Protein AF-A0A1G2AA50-F1 (afdb_monomer)

Structure (mmCIF, N/CA/C/O backbone):
data_AF-A0A1G2AA50-F1
#
_entry.id   AF-A0A1G2AA50-F1
#
loop_
_atom_site.group_PDB
_atom_site.id
_atom_site.type_symbol
_atom_site.label_atom_id
_atom_site.label_alt_id
_atom_site.label_comp_id
_atom_site.label_asym_id
_atom_site.label_entity_id
_atom_site.label_seq_id
_atom_site.pdbx_PDB_ins_code
_atom_site.Cartn_x
_atom_site.Cartn_y
_atom_site.Cartn_z
_atom_site.occupancy
_atom_site.B_iso_or_equiv
_atom_site.auth_seq_id
_atom_site.auth_comp_id
_atom_site.auth_asym_id
_atom_site.auth_atom_id
_atom_site.pdbx_PDB_model_num
ATOM 1 N N . MET A 1 1 ? -11.473 -1.455 7.829 1.00 82.12 1 MET A N 1
ATOM 2 C CA . MET A 1 1 ? -11.889 -1.096 6.449 1.00 82.12 1 MET A CA 1
ATOM 3 C C . MET A 1 1 ? -10.739 -1.388 5.501 1.00 82.12 1 MET A C 1
ATOM 5 O O . MET A 1 1 ? -9.598 -1.146 5.875 1.00 82.12 1 MET A O 1
ATOM 9 N N . LYS A 1 2 ? -11.013 -1.892 4.294 1.00 84.75 2 LYS A N 1
ATOM 10 C CA . LYS A 1 2 ? -9.967 -2.180 3.305 1.00 84.75 2 LYS A CA 1
ATOM 11 C C . LYS A 1 2 ? -9.640 -0.938 2.480 1.00 84.75 2 LYS A C 1
ATOM 13 O O . LYS A 1 2 ? -10.540 -0.219 2.048 1.00 84.75 2 LYS A O 1
ATOM 18 N N . TYR A 1 3 ? -8.359 -0.695 2.262 1.00 85.56 3 TYR A N 1
ATOM 19 C CA . TYR A 1 3 ? -7.838 0.427 1.497 1.00 85.56 3 TYR A CA 1
ATOM 20 C C . TYR A 1 3 ? -6.884 -0.068 0.422 1.00 85.56 3 TYR A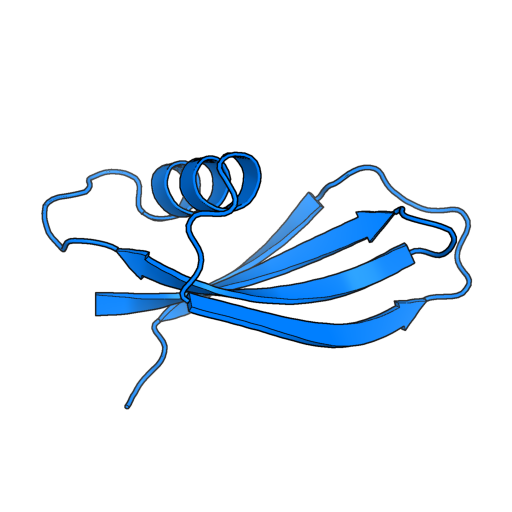 C 1
ATOM 22 O O . TYR A 1 3 ? -6.187 -1.065 0.603 1.00 85.56 3 TYR A O 1
ATOM 30 N N . PHE A 1 4 ? -6.853 0.671 -0.679 1.00 87.38 4 PHE A N 1
ATOM 31 C CA . PHE A 1 4 ? -5.833 0.545 -1.699 1.0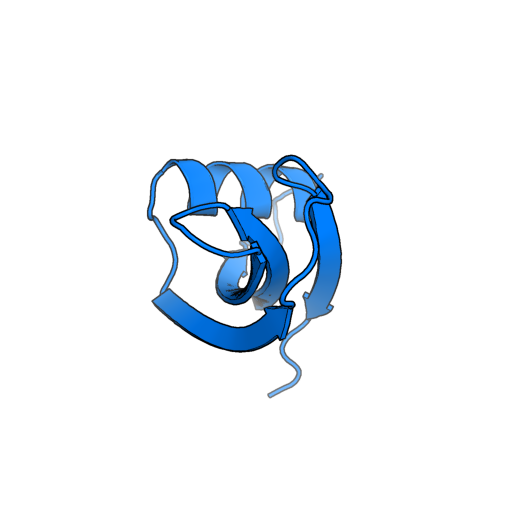0 87.38 4 PHE A CA 1
ATOM 32 C C . PHE A 1 4 ? -4.876 1.726 -1.594 1.00 87.38 4 PHE A C 1
ATOM 34 O O . PHE A 1 4 ? -5.308 2.876 -1.708 1.00 87.38 4 PHE A O 1
ATOM 41 N N . LEU A 1 5 ? -3.593 1.437 -1.386 1.00 87.75 5 LEU A N 1
ATOM 42 C CA . LEU A 1 5 ? -2.515 2.409 -1.537 1.00 87.75 5 LEU A CA 1
ATOM 43 C C . LEU A 1 5 ? -1.785 2.113 -2.839 1.00 87.75 5 LEU A C 1
ATOM 45 O O . LEU A 1 5 ? -1.307 1.001 -3.022 1.00 87.75 5 LEU A O 1
ATOM 49 N N . THR A 1 6 ? -1.689 3.086 -3.733 1.00 86.50 6 THR A N 1
ATOM 50 C CA . THR A 1 6 ? -0.885 2.956 -4.950 1.00 86.50 6 THR A CA 1
ATOM 51 C C . THR A 1 6 ? 0.373 3.797 -4.792 1.00 86.50 6 THR A C 1
ATOM 53 O O . THR A 1 6 ? 0.265 5.006 -4.570 1.00 86.50 6 THR A O 1
ATOM 56 N N . LYS A 1 7 ? 1.545 3.173 -4.913 1.00 85.75 7 LYS A N 1
ATOM 57 C CA . LYS A 1 7 ? 2.847 3.847 -4.913 1.00 85.75 7 LYS A CA 1
ATOM 58 C C . LYS A 1 7 ? 3.688 3.415 -6.108 1.00 85.75 7 LYS A C 1
ATOM 60 O O . LYS A 1 7 ? 3.447 2.352 -6.680 1.00 85.75 7 LYS A O 1
ATOM 65 N N . TYR A 1 8 ? 4.641 4.252 -6.492 1.00 83.56 8 TYR A N 1
ATOM 66 C CA . TYR A 1 8 ? 5.723 3.818 -7.368 1.00 83.56 8 TYR A CA 1
ATOM 67 C C . TYR A 1 8 ? 6.819 3.182 -6.514 1.00 83.56 8 TYR A C 1
ATOM 69 O O . TYR A 1 8 ? 7.204 3.746 -5.493 1.00 83.56 8 TYR A O 1
ATOM 77 N N . GLU A 1 9 ? 7.289 2.006 -6.910 1.00 77.00 9 GLU A N 1
ATOM 78 C CA . GLU A 1 9 ? 8.488 1.385 -6.352 1.00 77.00 9 GLU A CA 1
ATOM 79 C C . GLU A 1 9 ? 9.553 1.253 -7.425 1.00 77.00 9 GLU A C 1
ATOM 81 O O . GLU A 1 9 ? 9.263 0.918 -8.572 1.00 77.00 9 GLU A O 1
ATOM 86 N N . THR A 1 10 ? 10.801 1.466 -7.026 1.00 72.19 10 THR A N 1
ATOM 87 C CA . THR A 1 10 ? 11.953 1.325 -7.910 1.00 72.19 10 THR A CA 1
ATOM 88 C C . THR A 1 10 ? 12.775 0.136 -7.437 1.00 72.19 10 THR A C 1
ATOM 90 O O . THR A 1 10 ? 13.590 0.253 -6.526 1.00 72.19 10 THR A O 1
ATOM 93 N N . ILE A 1 11 ? 12.539 -1.030 -8.043 1.00 67.69 11 ILE A N 1
ATOM 94 C CA . ILE A 1 11 ? 13.307 -2.258 -7.765 1.00 67.69 11 ILE A CA 1
ATOM 95 C C . ILE A 1 11 ? 14.400 -2.441 -8.824 1.00 67.69 11 ILE A C 1
ATOM 97 O O . ILE A 1 11 ? 15.569 -2.669 -8.523 1.00 67.69 11 ILE A O 1
ATOM 101 N N . THR A 1 12 ? 14.017 -2.343 -10.095 1.00 67.25 12 THR A N 1
ATOM 102 C CA . THR A 1 12 ? 14.928 -2.412 -11.259 1.00 67.25 12 THR A CA 1
ATOM 103 C C . THR A 1 12 ? 14.436 -1.515 -12.394 1.00 67.25 12 THR A C 1
ATOM 105 O O . THR A 1 12 ? 15.229 -0.977 -13.160 1.00 67.25 12 THR A O 1
ATOM 108 N N . ARG A 1 13 ? 13.114 -1.339 -12.467 1.00 72.38 13 ARG A N 1
ATOM 109 C CA . ARG A 1 13 ? 12.369 -0.338 -13.234 1.00 72.38 13 ARG A CA 1
ATOM 110 C C . ARG A 1 13 ? 11.334 0.285 -12.297 1.00 72.38 13 ARG A C 1
ATOM 112 O O . ARG A 1 13 ? 11.063 -0.294 -11.244 1.00 72.38 13 ARG A O 1
ATOM 119 N N . THR A 1 14 ? 10.769 1.429 -12.665 1.00 80.25 14 THR A N 1
ATOM 120 C CA . THR A 1 14 ? 9.723 2.073 -11.866 1.00 80.25 14 THR A CA 1
ATOM 121 C C . THR A 1 14 ? 8.406 1.322 -12.049 1.00 80.25 14 THR A C 1
ATOM 123 O O . THR A 1 14 ? 7.780 1.367 -13.108 1.00 80.25 14 THR A O 1
ATOM 126 N N . GLU A 1 15 ? 7.967 0.612 -11.017 1.00 83.69 15 GLU A N 1
ATOM 127 C CA . GLU A 1 15 ? 6.744 -0.184 -11.013 1.00 83.69 15 GLU A CA 1
ATOM 128 C C . GLU A 1 15 ? 5.642 0.552 -10.259 1.00 83.69 15 GLU A C 1
ATOM 130 O O . GLU A 1 15 ? 5.815 1.015 -9.133 1.00 83.69 15 GLU A O 1
ATOM 135 N N . LYS A 1 16 ? 4.462 0.654 -10.867 1.00 86.81 16 LYS A N 1
ATOM 136 C CA . LYS A 1 16 ? 3.269 1.165 -10.201 1.00 86.81 16 LYS A CA 1
ATOM 137 C C . LYS A 1 16 ? 2.632 0.033 -9.420 1.00 86.81 16 LYS A C 1
ATOM 139 O O . LYS A 1 16 ? 1.940 -0.800 -10.002 1.00 86.81 16 LYS A O 1
ATOM 144 N N . VAL A 1 17 ? 2.813 0.012 -8.110 1.00 87.44 17 VAL A N 1
ATOM 145 C CA . VAL A 1 17 ? 2.312 -1.060 -7.250 1.00 87.44 17 VAL A CA 1
ATOM 146 C C . VAL A 1 17 ? 1.119 -0.570 -6.440 1.00 87.44 17 VAL A C 1
ATOM 148 O O . VAL A 1 17 ? 1.136 0.500 -5.835 1.00 87.44 17 VAL A O 1
ATOM 151 N N . GLN A 1 18 ? 0.050 -1.358 -6.431 1.00 90.06 18 GLN A N 1
ATOM 152 C CA . GLN A 1 18 ? -1.116 -1.153 -5.586 1.00 90.06 18 GLN A CA 1
ATOM 153 C C . GLN A 1 18 ? -1.150 -2.197 -4.475 1.00 90.06 18 GLN A C 1
ATOM 155 O O . GLN A 1 18 ? -1.203 -3.392 -4.749 1.00 90.06 18 GLN A O 1
ATOM 160 N N . TYR A 1 19 ? -1.187 -1.739 -3.231 1.00 90.00 19 TYR A N 1
ATOM 161 C CA . TYR A 1 19 ? -1.262 -2.552 -2.024 1.00 90.00 19 TYR A CA 1
ATOM 162 C C . TYR A 1 19 ? -2.671 -2.542 -1.460 1.00 90.00 19 TYR A C 1
AT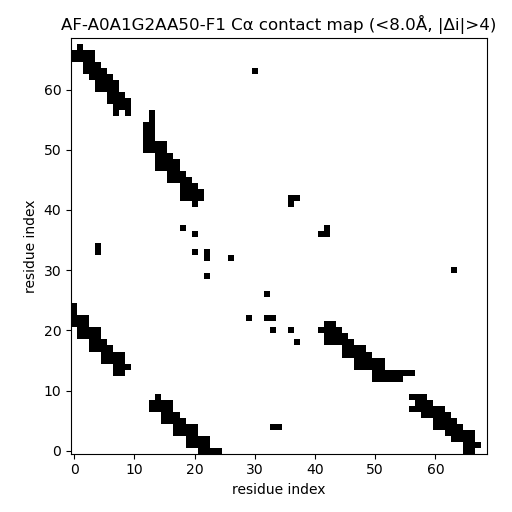OM 164 O O . TYR A 1 19 ? -3.295 -1.487 -1.336 1.00 90.00 19 TYR A O 1
ATOM 172 N N . GLU A 1 20 ? -3.149 -3.716 -1.072 1.00 91.31 20 GLU A N 1
ATOM 173 C CA . GLU A 1 20 ? -4.356 -3.894 -0.281 1.00 91.31 20 GLU A CA 1
ATOM 174 C C . GLU A 1 20 ? -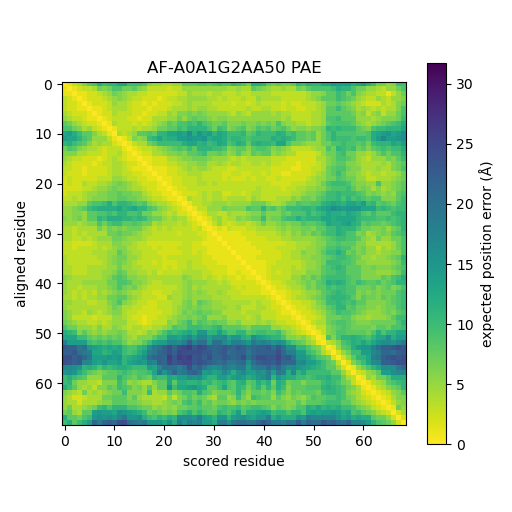3.988 -4.010 1.193 1.00 91.31 20 GLU A C 1
ATOM 176 O O . GLU A 1 20 ? -3.306 -4.942 1.619 1.00 91.31 20 GLU A O 1
ATOM 181 N N . ILE A 1 21 ? -4.488 -3.071 1.979 1.00 89.75 21 ILE A N 1
ATOM 182 C CA . ILE A 1 21 ? -4.203 -2.952 3.405 1.00 89.75 21 ILE A CA 1
ATOM 183 C C . ILE A 1 21 ? -5.503 -2.773 4.171 1.00 89.75 21 ILE A C 1
ATOM 185 O O . ILE A 1 21 ? -6.441 -2.108 3.722 1.00 89.75 21 ILE A O 1
ATOM 189 N N . GLU A 1 22 ? -5.563 -3.360 5.356 1.00 89.56 22 GLU A N 1
ATOM 190 C CA . GLU A 1 22 ? -6.697 -3.183 6.246 1.00 89.56 22 GLU A CA 1
ATOM 191 C C . GLU A 1 22 ? -6.366 -2.109 7.275 1.00 89.56 22 GLU A C 1
ATOM 193 O O . GLU A 1 22 ? -5.456 -2.255 8.083 1.00 89.56 22 GLU A O 1
ATOM 198 N N . VAL A 1 23 ? -7.106 -1.003 7.233 1.00 87.00 23 VAL A N 1
ATOM 199 C CA . VAL A 1 23 ? -6.927 0.103 8.172 1.00 87.00 23 VAL A CA 1
ATOM 200 C C . VAL A 1 23 ? -8.094 0.103 9.163 1.00 87.00 23 VAL A C 1
ATOM 202 O O . VAL A 1 23 ? -9.261 0.181 8.739 1.00 87.00 23 VAL A O 1
ATOM 205 N N . PRO A 1 24 ? -7.819 0.021 10.477 1.00 86.88 24 PRO A N 1
ATOM 206 C CA . PRO 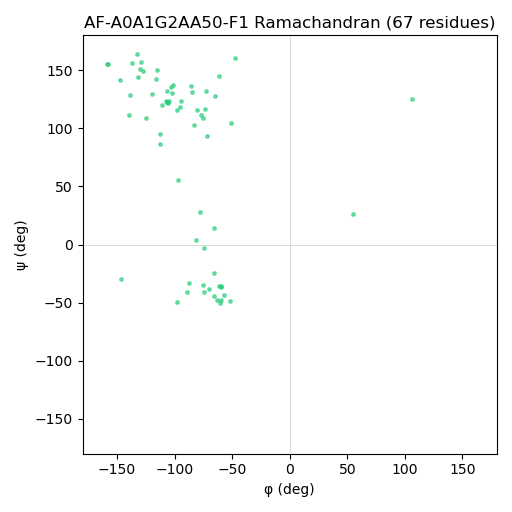A 1 24 ? -8.836 0.181 11.509 1.00 86.88 24 PRO A CA 1
ATOM 207 C C . PRO A 1 24 ? -9.473 1.576 11.452 1.00 86.88 24 PRO A C 1
ATOM 209 O O . PRO A 1 24 ? -8.802 2.570 11.178 1.00 86.88 24 PRO A O 1
ATOM 212 N N . GLU A 1 25 ? -10.768 1.687 11.755 1.00 83.38 25 GLU A N 1
ATOM 213 C CA . GLU A 1 25 ? -11.471 2.983 11.715 1.00 83.38 25 GLU A CA 1
ATOM 214 C C . GLU A 1 25 ? -10.969 3.983 12.764 1.00 83.38 25 GLU A C 1
ATOM 216 O O . GLU A 1 25 ? -11.050 5.188 12.547 1.00 83.38 25 GLU A O 1
ATOM 221 N N . ASN A 1 26 ? -10.378 3.486 13.854 1.00 85.56 26 ASN A N 1
ATOM 222 C CA . ASN A 1 26 ? -9.833 4.300 14.941 1.00 85.56 26 ASN A CA 1
ATOM 223 C C . ASN A 1 26 ? -8.502 5.005 14.583 1.00 85.56 26 ASN A C 1
ATOM 225 O O . ASN A 1 26 ? -7.935 5.747 15.385 1.00 85.56 26 ASN A O 1
ATOM 229 N N . ILE A 1 27 ? -7.966 4.772 13.382 1.00 87.31 27 ILE A N 1
ATOM 230 C CA . ILE A 1 27 ? -6.740 5.415 12.916 1.00 87.31 27 ILE A CA 1
ATOM 231 C C . ILE A 1 27 ? -7.045 6.828 12.408 1.00 87.31 27 ILE A C 1
ATOM 233 O O . ILE A 1 27 ? -7.699 7.010 11.380 1.00 87.31 27 ILE A O 1
ATOM 237 N N . LYS A 1 28 ? -6.481 7.838 13.086 1.00 81.94 28 LYS A N 1
ATOM 238 C CA . LYS A 1 28 ? -6.586 9.253 12.682 1.00 81.94 28 LYS A CA 1
ATOM 239 C C . LYS A 1 28 ? -6.001 9.520 11.292 1.00 81.94 28 LYS A C 1
ATOM 241 O O . LYS A 1 28 ? -6.640 10.175 10.478 1.00 81.94 28 LYS A O 1
ATOM 246 N N . SER A 1 29 ? -4.790 9.027 11.019 1.00 85.25 29 SER A N 1
ATOM 247 C CA . SER A 1 29 ? -4.114 9.224 9.729 1.00 85.25 29 SER A CA 1
ATOM 248 C C . SER A 1 29 ? -3.992 7.906 8.978 1.00 85.25 29 SER A C 1
ATOM 250 O O . SER A 1 29 ? -2.993 7.195 9.079 1.00 85.25 29 SER A O 1
ATOM 252 N N . LYS A 1 30 ? -5.045 7.573 8.228 1.00 85.88 30 LYS A N 1
ATOM 253 C CA . LYS A 1 30 ? -5.138 6.313 7.480 1.00 85.88 30 LYS A CA 1
ATOM 254 C C . LYS A 1 30 ? -4.029 6.177 6.433 1.00 85.88 30 LYS A C 1
ATOM 256 O O . LYS A 1 30 ? -3.496 5.089 6.282 1.00 85.88 30 LYS A O 1
ATOM 261 N N . LYS A 1 31 ? -3.631 7.286 5.793 1.00 84.00 31 LYS A N 1
ATOM 262 C CA . LYS A 1 31 ? -2.525 7.329 4.820 1.00 84.00 31 LYS A CA 1
ATOM 263 C C . LYS A 1 31 ? -1.168 7.026 5.468 1.00 84.00 31 LYS A C 1
ATOM 265 O O . LYS A 1 31 ? -0.405 6.244 4.928 1.00 84.00 31 LYS A O 1
ATOM 270 N N . LYS A 1 32 ? -0.878 7.602 6.641 1.00 86.19 32 LYS A N 1
ATOM 271 C CA . LYS A 1 32 ? 0.387 7.338 7.349 1.00 86.19 32 LYS A CA 1
ATOM 272 C C . LYS A 1 32 ? 0.445 5.917 7.908 1.00 86.19 32 LYS A C 1
ATOM 274 O O . LYS A 1 32 ? 1.487 5.283 7.887 1.00 86.19 32 LYS A O 1
ATOM 279 N N . TYR A 1 33 ? -0.684 5.418 8.404 1.00 88.62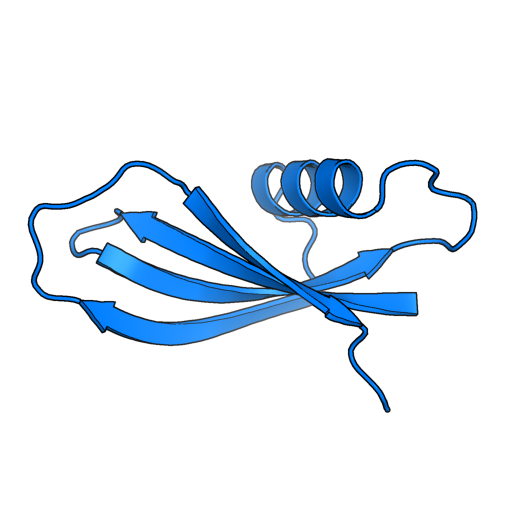 33 TYR A N 1
ATOM 280 C CA . TYR A 1 33 ? -0.777 4.030 8.839 1.00 88.62 33 TYR A CA 1
ATOM 281 C C . TYR A 1 33 ? -0.560 3.075 7.666 1.00 88.62 33 TYR A C 1
ATOM 283 O O . TYR A 1 33 ? 0.260 2.178 7.769 1.00 88.62 33 TYR A O 1
ATOM 291 N N . ALA A 1 34 ? -1.241 3.317 6.545 1.00 87.25 34 ALA A N 1
ATOM 292 C CA . ALA A 1 34 ? -1.077 2.576 5.301 1.00 87.25 34 ALA A CA 1
ATOM 293 C C . ALA A 1 34 ? 0.383 2.482 4.843 1.00 87.25 34 ALA A C 1
ATOM 295 O O . ALA A 1 34 ? 0.858 1.398 4.526 1.00 87.25 34 ALA A O 1
ATOM 296 N N . ASP A 1 35 ? 1.071 3.620 4.843 1.00 86.62 35 ASP A N 1
ATOM 297 C CA . ASP A 1 35 ? 2.478 3.729 4.474 1.00 86.62 35 ASP A CA 1
ATOM 298 C C . ASP A 1 35 ? 3.381 2.894 5.396 1.00 86.62 35 ASP A C 1
ATOM 300 O O . ASP A 1 35 ? 4.104 2.017 4.926 1.00 86.62 35 ASP A O 1
ATOM 304 N N . ASN A 1 36 ? 3.228 3.050 6.718 1.00 89.69 36 ASN A N 1
ATOM 305 C CA . ASN A 1 36 ? 3.944 2.231 7.700 1.00 89.69 36 ASN A CA 1
ATOM 306 C C . ASN A 1 36 ? 3.675 0.730 7.509 1.00 89.69 36 ASN A C 1
ATOM 308 O O . ASN A 1 36 ? 4.605 -0.066 7.557 1.00 89.69 36 ASN A O 1
ATOM 312 N N . GLN A 1 37 ? 2.418 0.331 7.278 1.00 88.75 37 GLN A N 1
ATOM 313 C CA . GLN A 1 37 ? 2.082 -1.078 7.048 1.00 88.75 37 GLN A CA 1
ATOM 314 C C . GLN A 1 37 ? 2.813 -1.641 5.829 1.00 88.75 37 GLN A C 1
ATOM 316 O O . GLN A 1 37 ? 3.229 -2.791 5.851 1.00 88.75 37 GLN A O 1
ATOM 321 N N . ILE A 1 38 ? 3.004 -0.847 4.778 1.00 86.19 38 ILE A N 1
ATOM 322 C CA . ILE A 1 38 ? 3.712 -1.301 3.581 1.00 86.19 38 ILE A CA 1
ATOM 323 C C . ILE A 1 38 ? 5.215 -1.390 3.820 1.00 86.19 38 ILE A C 1
ATOM 325 O O . ILE A 1 38 ? 5.812 -2.390 3.428 1.00 86.19 38 ILE A O 1
ATOM 329 N N . GLN A 1 39 ? 5.807 -0.423 4.526 1.00 85.44 39 GLN A N 1
ATOM 330 C CA . GLN A 1 39 ? 7.209 -0.504 4.954 1.00 85.44 39 GLN A CA 1
ATOM 331 C C . GLN A 1 39 ? 7.474 -1.731 5.843 1.00 85.44 39 GLN A C 1
ATOM 333 O O . GLN A 1 39 ? 8.516 -2.371 5.730 1.00 85.44 39 GLN A O 1
ATOM 338 N N . GLU A 1 40 ? 6.508 -2.109 6.682 1.00 88.56 40 GLU A N 1
ATOM 339 C CA . GLU A 1 40 ? 6.572 -3.307 7.529 1.00 88.56 40 GLU A CA 1
ATOM 340 C C . GLU A 1 40 ? 6.198 -4.610 6.794 1.00 88.56 40 GLU A C 1
ATOM 342 O O . GLU A 1 40 ? 6.150 -5.668 7.418 1.00 88.56 40 GLU A O 1
ATOM 347 N N . ASN A 1 41 ? 5.934 -4.571 5.480 1.00 85.19 41 ASN A N 1
ATOM 348 C CA . ASN A 1 41 ? 5.411 -5.700 4.694 1.00 85.19 41 ASN A CA 1
ATOM 349 C C . ASN A 1 41 ? 4.105 -6.310 5.253 1.00 85.19 41 ASN A C 1
ATOM 351 O O . ASN A 1 41 ? 3.790 -7.474 5.010 1.00 85.19 41 ASN A O 1
ATOM 355 N N . ASN A 1 42 ? 3.312 -5.518 5.975 1.00 87.12 42 ASN A N 1
ATOM 356 C CA . ASN A 1 42 ? 2.033 -5.899 6.568 1.00 87.12 42 ASN A CA 1
ATOM 357 C C . ASN A 1 42 ? 0.838 -5.490 5.687 1.00 87.12 42 ASN A C 1
ATOM 359 O O . ASN A 1 42 ? -0.070 -4.765 6.102 1.00 87.12 42 ASN A O 1
ATOM 363 N N . TYR A 1 43 ? 0.845 -5.942 4.436 1.00 87.62 43 TYR A N 1
ATOM 364 C CA . TYR A 1 43 ? -0.262 -5.786 3.490 1.00 87.62 43 TYR A CA 1
ATOM 365 C C . TYR A 1 43 ? -0.839 -7.156 3.118 1.00 87.62 43 TYR A C 1
ATOM 367 O O . TYR A 1 43 ? -0.134 -8.161 3.109 1.00 87.62 43 TYR A O 1
ATOM 375 N N . GLN A 1 44 ? -2.135 -7.221 2.802 1.00 88.12 44 GLN A N 1
ATOM 376 C CA . GLN A 1 44 ? -2.785 -8.493 2.455 1.00 88.12 44 GLN A CA 1
ATOM 377 C C . GLN A 1 44 ? -2.415 -8.971 1.053 1.00 88.12 44 GLN A C 1
ATOM 379 O O . GLN A 1 44 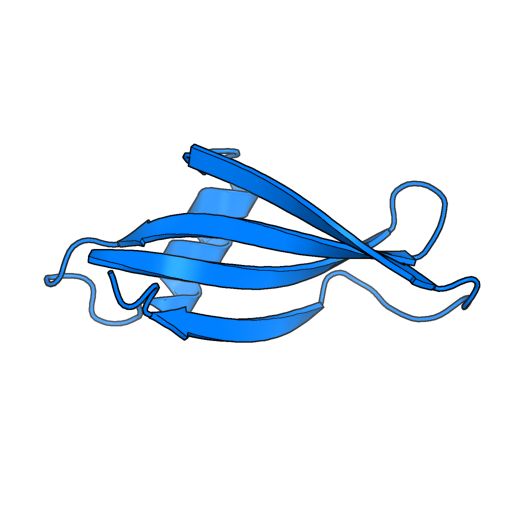? -2.338 -10.168 0.793 1.00 88.12 44 GLN A O 1
ATOM 384 N N . SER A 1 45 ? -2.240 -8.034 0.126 1.00 88.38 45 SER A N 1
ATOM 385 C CA . SER A 1 45 ? -1.872 -8.328 -1.252 1.00 88.38 45 SER A CA 1
ATOM 386 C C . SER A 1 45 ? -1.245 -7.097 -1.887 1.00 88.38 45 SER A C 1
ATOM 388 O O . SER A 1 45 ? -1.524 -5.972 -1.469 1.00 88.38 45 SER A O 1
ATOM 390 N N . HIS A 1 46 ? -0.422 -7.307 -2.906 1.00 87.62 46 HIS A N 1
ATOM 391 C CA . HIS A 1 46 ? 0.050 -6.250 -3.784 1.00 87.62 46 HIS A CA 1
ATOM 392 C C . HIS A 1 46 ? -0.165 -6.674 -5.237 1.00 87.62 46 HIS A C 1
ATOM 394 O O . HIS A 1 46 ? -0.176 -7.862 -5.567 1.00 87.62 46 HIS A O 1
ATOM 400 N N . LYS A 1 47 ? -0.359 -5.693 -6.111 1.00 87.94 47 LYS A N 1
ATOM 401 C CA . LYS A 1 47 ? -0.497 -5.897 -7.548 1.00 87.94 47 LYS A CA 1
ATOM 402 C C . LYS A 1 47 ? 0.267 -4.815 -8.290 1.00 87.94 47 LYS A C 1
ATOM 404 O O . LYS A 1 47 ? 0.022 -3.631 -8.070 1.00 87.94 47 LYS A O 1
ATOM 409 N N . ILE A 1 48 ? 1.117 -5.226 -9.222 1.00 86.38 48 ILE A N 1
ATOM 410 C CA . ILE A 1 48 ? 1.738 -4.317 -10.183 1.00 86.38 48 ILE A CA 1
ATOM 411 C C . ILE A 1 48 ? 0.659 -3.922 -11.199 1.00 86.38 48 ILE A C 1
ATOM 413 O O . ILE A 1 48 ? 0.063 -4.770 -11.867 1.00 86.38 48 ILE A O 1
ATOM 417 N N . LEU A 1 49 ? 0.330 -2.636 -11.235 1.00 84.94 49 LEU A N 1
ATOM 418 C CA . LEU A 1 49 ? -0.630 -2.047 -12.162 1.00 84.94 49 LEU A CA 1
ATOM 419 C C . LEU A 1 49 ? 0.026 -1.625 -13.469 1.00 84.94 49 LEU A C 1
ATOM 421 O O . LEU A 1 49 ? -0.6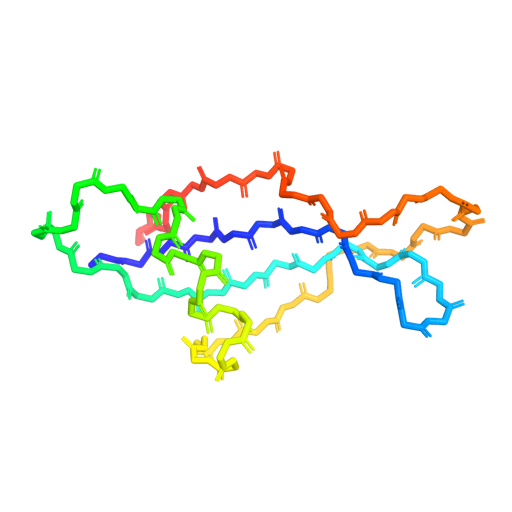42 -1.649 -14.498 1.00 84.94 49 LEU A O 1
ATOM 425 N N . ASP A 1 50 ? 1.285 -1.200 -13.411 1.00 80.94 50 ASP A N 1
ATOM 426 C CA . ASP A 1 50 ? 2.007 -0.680 -14.564 1.00 80.94 50 ASP A CA 1
ATOM 427 C C . ASP A 1 50 ? 3.519 -0.781 -14.351 1.00 80.94 50 ASP A C 1
ATOM 429 O O . ASP A 1 50 ? 3.981 -0.795 -13.207 1.00 80.94 50 ASP A O 1
ATOM 433 N N . ILE A 1 51 ? 4.279 -0.830 -15.440 1.00 76.75 51 ILE A N 1
ATOM 434 C CA . ILE A 1 51 ? 5.745 -0.809 -15.420 1.00 76.75 51 ILE A CA 1
ATOM 435 C C . ILE A 1 51 ? 6.177 0.347 -16.310 1.00 76.75 51 ILE A C 1
ATOM 437 O O . ILE A 1 51 ? 6.036 0.297 -17.531 1.00 76.75 51 ILE A O 1
ATOM 441 N N . VAL A 1 52 ? 6.687 1.402 -15.687 1.00 69.75 52 VAL A N 1
ATOM 442 C CA . VAL A 1 52 ? 7.116 2.616 -16.370 1.00 69.75 52 VAL A CA 1
ATOM 443 C C . VAL A 1 52 ? 8.616 2.507 -16.644 1.00 69.75 52 VAL A C 1
ATOM 445 O O . VAL A 1 52 ? 9.419 2.345 -15.729 1.00 69.75 52 VAL A O 1
ATOM 448 N N . ASP A 1 53 ? 9.012 2.625 -17.912 1.00 61.62 53 ASP A N 1
ATOM 449 C CA . ASP A 1 53 ? 10.419 2.582 -18.361 1.00 61.62 53 ASP A CA 1
ATOM 450 C C . ASP A 1 53 ? 11.161 3.918 -18.104 1.00 61.62 53 ASP A C 1
ATOM 452 O O . ASP A 1 53 ? 12.049 4.314 -18.853 1.00 61.62 53 ASP A O 1
ATOM 456 N N . SER A 1 54 ? 10.748 4.672 -17.080 1.00 55.28 54 SER A N 1
ATOM 457 C CA . SER A 1 54 ? 11.227 6.032 -16.814 1.00 55.28 54 SER A CA 1
ATOM 458 C C . SER A 1 54 ? 12.257 6.039 -15.689 1.00 55.28 54 SER A C 1
ATOM 460 O O . SER A 1 54 ? 12.019 5.457 -14.639 1.00 55.28 54 SER A O 1
ATOM 462 N N . GLU A 1 55 ? 13.342 6.802 -15.855 1.00 55.91 55 GLU A N 1
ATOM 463 C CA . GLU A 1 55 ? 14.388 7.081 -14.845 1.00 55.91 55 GLU A CA 1
ATOM 464 C C . GLU A 1 55 ? 13.887 7.890 -13.627 1.00 55.91 55 GLU A C 1
ATOM 466 O O . GLU A 1 55 ? 14.674 8.460 -12.873 1.00 55.91 55 GLU A O 1
ATOM 471 N N . LEU A 1 56 ? 12.570 8.006 -13.448 1.00 56.34 56 LEU A N 1
ATOM 472 C CA . LEU A 1 56 ? 11.968 8.934 -12.505 1.00 56.34 56 LEU A CA 1
ATOM 473 C C . LEU A 1 56 ? 11.318 8.199 -11.334 1.00 56.34 56 LEU A C 1
ATOM 475 O O . LEU A 1 56 ? 10.331 7.484 -11.498 1.00 56.34 56 LEU A O 1
ATOM 479 N N . MET A 1 57 ? 11.872 8.553 -10.174 1.00 55.03 57 MET A N 1
ATOM 480 C CA . MET A 1 57 ? 11.234 8.807 -8.882 1.00 55.03 57 MET A CA 1
ATOM 481 C C . MET A 1 57 ? 11.406 7.750 -7.788 1.00 55.03 57 MET A C 1
ATOM 483 O O . MET A 1 57 ? 11.097 6.569 -7.935 1.00 55.03 57 MET A O 1
ATOM 487 N N . ASP A 1 58 ? 11.914 8.265 -6.667 1.00 56.72 58 ASP A N 1
ATOM 488 C CA . ASP A 1 58 ? 11.833 7.719 -5.319 1.00 56.72 58 ASP A CA 1
ATOM 489 C C . ASP A 1 58 ? 10.401 7.281 -4.961 1.00 56.72 58 ASP A C 1
ATOM 491 O O . ASP A 1 58 ? 9.428 7.718 -5.577 1.00 56.72 58 ASP A O 1
ATOM 495 N N . GLU A 1 59 ? 10.272 6.426 -3.943 1.00 61.66 59 GLU A N 1
ATOM 496 C CA . GLU A 1 59 ? 8.986 5.918 -3.455 1.00 61.66 59 GLU A CA 1
ATOM 497 C C . GLU A 1 59 ? 7.976 7.052 -3.184 1.00 61.66 59 GLU A C 1
ATOM 499 O O . GLU A 1 59 ? 8.0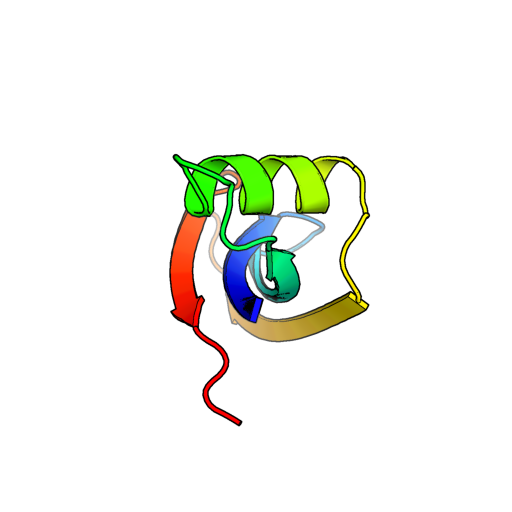49 7.747 -2.169 1.00 61.66 59 GLU A O 1
ATOM 504 N N . GLU A 1 60 ? 6.996 7.228 -4.077 1.00 69.62 60 GLU A N 1
ATOM 505 C CA . GLU A 1 60 ? 5.958 8.254 -3.944 1.00 69.62 60 GLU A CA 1
ATOM 506 C C . GLU A 1 60 ? 4.564 7.617 -3.888 1.00 69.62 60 GLU A C 1
ATOM 508 O O . GLU A 1 60 ? 4.184 6.797 -4.729 1.00 69.62 60 GLU A O 1
ATOM 513 N N . ILE A 1 61 ? 3.770 8.008 -2.882 1.00 74.88 61 ILE A N 1
ATOM 514 C CA . ILE A 1 61 ? 2.362 7.612 -2.765 1.00 74.88 61 ILE A CA 1
ATOM 515 C C . ILE A 1 61 ? 1.521 8.447 -3.731 1.00 74.88 61 ILE A C 1
ATOM 517 O O . ILE A 1 61 ? 1.266 9.627 -3.480 1.00 74.88 61 ILE A O 1
ATOM 521 N N . ILE A 1 62 ? 0.990 7.792 -4.757 1.00 78.69 62 ILE A N 1
ATOM 522 C CA . ILE A 1 62 ? 0.240 8.421 -5.848 1.00 78.69 62 ILE A CA 1
ATOM 523 C C . ILE A 1 62 ? -1.251 8.500 -5.516 1.00 78.69 62 ILE A C 1
ATOM 525 O O . ILE A 1 62 ? -1.911 9.491 -5.812 1.00 78.69 62 ILE A O 1
ATOM 529 N N . ASP A 1 63 ? -1.801 7.439 -4.922 1.00 80.69 63 ASP A N 1
ATOM 530 C CA . ASP A 1 63 ? -3.241 7.322 -4.692 1.00 80.69 63 ASP A CA 1
ATOM 531 C C . ASP A 1 63 ? -3.542 6.548 -3.408 1.00 80.69 63 ASP A C 1
ATOM 533 O O . ASP A 1 63 ? -2.881 5.558 -3.088 1.00 80.69 63 ASP A O 1
ATOM 537 N N . PHE A 1 64 ? -4.560 6.992 -2.672 1.00 83.25 64 PHE A N 1
ATOM 538 C CA . PHE A 1 64 ? -5.053 6.301 -1.485 1.00 83.25 64 PHE A CA 1
ATOM 539 C C . PHE A 1 64 ? -6.574 6.352 -1.447 1.00 83.25 64 PHE A C 1
ATOM 541 O O . PHE A 1 64 ? -7.166 7.409 -1.218 1.00 83.25 64 PHE A O 1
ATOM 548 N N . ARG A 1 65 ? -7.216 5.199 -1.632 1.00 84.75 65 ARG A N 1
ATOM 549 C CA . ARG A 1 65 ? -8.677 5.105 -1.720 1.00 84.75 65 ARG A CA 1
ATOM 550 C C . ARG A 1 65 ? -9.228 3.929 -0.929 1.00 84.75 65 ARG A C 1
ATOM 552 O O . ARG A 1 65 ? -8.541 2.940 -0.687 1.00 84.75 65 ARG A O 1
ATOM 559 N N . ILE A 1 66 ? -10.493 4.030 -0.531 1.00 82.88 66 ILE A N 1
ATOM 560 C CA . ILE A 1 66 ? -11.214 2.933 0.123 1.00 82.88 66 ILE A CA 1
ATOM 561 C C . ILE A 1 66 ? -11.518 1.865 -0.931 1.00 82.88 66 ILE A C 1
ATOM 563 O O . ILE A 1 66 ? -12.037 2.183 -2.004 1.00 82.88 66 ILE A O 1
ATOM 567 N N . LYS A 1 67 ? -11.233 0.598 -0.621 1.00 75.12 67 LYS A N 1
ATOM 568 C CA . LYS A 1 67 ? -11.730 -0.538 -1.398 1.00 75.12 67 LYS A CA 1
ATOM 569 C C . LYS A 1 67 ? -13.222 -0.655 -1.103 1.00 75.12 67 LYS A C 1
ATOM 571 O O . LYS A 1 67 ? -13.616 -1.220 -0.086 1.00 75.12 67 LYS A O 1
ATOM 576 N N . SER A 1 68 ? -14.034 -0.031 -1.951 1.00 61.09 68 SER A N 1
ATOM 577 C CA . SER A 1 68 ? -15.480 -0.246 -1.926 1.00 61.09 68 SER A CA 1
ATOM 578 C C . SER A 1 68 ? -15.727 -1.706 -2.311 1.00 61.09 68 SER A C 1
ATOM 580 O O . SER A 1 68 ? -15.112 -2.187 -3.266 1.00 61.09 68 SER A O 1
ATOM 582 N N . ALA A 1 69 ? -16.493 -2.404 -1.472 1.00 53.84 69 ALA A N 1
ATOM 583 C CA . ALA A 1 69 ? -16.785 -3.829 -1.595 1.00 53.84 69 ALA A CA 1
ATOM 584 C C . ALA A 1 69 ? -17.636 -4.135 -2.832 1.00 53.84 69 ALA A C 1
ATOM 586 O O . ALA A 1 69 ? -18.471 -3.272 -3.187 1.00 53.84 69 ALA A O 1
#

Sequence (69 aa):
MKYFLTKYETITRTEKVQYEIEVPENIKSKKKYADNQIQENNYQSHKILDIVDSELMDEEIIDFRIKSA

Foldseek 3Di:
DWKWWWKFDPPPFTWTKIFIADDDPPDPCRPVVVVVCVVVVNTPDMDGPDTDRDPDDDIDTDDMGHPDD

Solvent-accessible surface area (backbone atoms only — not comparable to full-atom values): 4098 Å² total; per-residue (Å²): 84,49,30,36,42,30,30,39,42,68,86,90,54,28,29,34,34,37,33,37,33,78,46,64,85,88,49,88,54,58,68,61,50,53,51,51,29,54,77,68,67,61,48,83,45,73,43,79,77,46,77,44,96,50,100,68,66,72,80,42,82,77,45,78,46,73,56,79,129

Organism: NCBI:txid1798460

pLDDT: mean 80.31, std 10.45, range [53.84, 91.31]

Secondary structure (DSSP, 8-state):
-EEEEEEEEESSSEEEEEEEEE--TT-S-HHHHHHHHHHTT--SEEEEEEEE--S--SSEEEEEEE---

Mean predicted aligned error: 7.02 Å

Radius of gyration: 12.15 Å; Cα contacts (8 Å, |Δi|>4): 135; chains: 1; bounding box: 32×18×33 Å